Protein AF-A0A971S4M8-F1 (afdb_monomer)

Mean predicted aligned error: 5.5 Å

Sequence (59 aa):
MKKNYPHKDLVFLHIDYSPIHESYFVSFKDSNGKVYNFELYSRYLPVNVQFDPFNYIEG

Radius of gyration: 12.08 Å; Cα contacts (8 Å, |Δi|>4): 88; chains: 1; bounding box: 26×25×30 Å

Foldseek 3Di:
DDDPPPVQQWDWDDWDQDPVVCWIWTWTAGPVGDIDIWTWNDPDPPIDTPDDPVPPDDD

pLDDT: mean 84.61, std 12.61, range [41.0, 95.75]

Solvent-accessible surface area (backbone atoms only — not comparable to full-atom values): 3780 Å² total; per-residue (Å²): 135,86,72,82,67,74,90,51,62,66,41,83,73,54,75,47,78,39,83,90,73,67,28,32,39,38,35,28,31,31,86,89,65,54,76,48,63,30,35,20,67,41,94,54,86,83,65,45,78,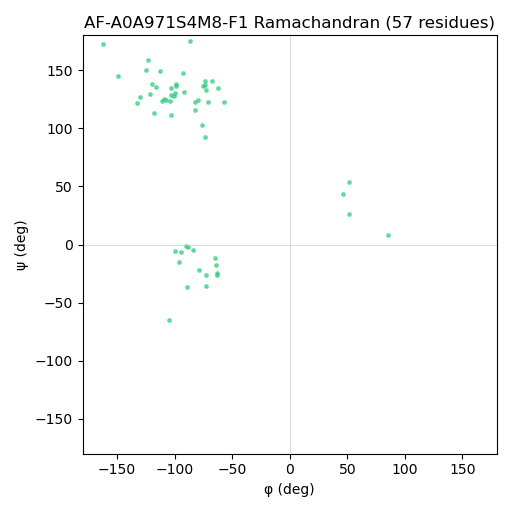74,39,57,79,82,73,64,74,82,127

Secondary structure (DSSP, 8-state):
-PPSSTTS-PEEEEEEEETTTTEEEEEEE-TT--EEEEEES-SSSSP-EEE-TTS----

Structure (mmCIF, N/CA/C/O backbone):
data_AF-A0A971S4M8-F1
#
_entry.id   AF-A0A971S4M8-F1
#
loop_
_atom_site.group_PDB
_atom_site.id
_atom_site.type_symbol
_atom_site.label_atom_id
_atom_site.label_alt_id
_atom_site.label_comp_id
_atom_site.label_asym_id
_atom_site.label_entity_id
_atom_site.label_seq_id
_atom_site.pdbx_PDB_ins_code
_atom_site.Cartn_x
_atom_site.Cartn_y
_atom_site.Cartn_z
_atom_site.occupancy
_atom_site.B_iso_or_equiv
_atom_site.auth_seq_id
_atom_site.auth_comp_id
_atom_site.auth_asym_id
_atom_site.auth_atom_id
_atom_site.pdbx_PDB_model_num
ATOM 1 N N . MET A 1 1 ? -10.972 -16.560 4.277 1.00 48.81 1 MET A N 1
ATOM 2 C CA . MET A 1 1 ? -9.794 -15.699 4.021 1.00 48.81 1 MET A CA 1
ATOM 3 C C . MET A 1 1 ? -9.426 -14.978 5.308 1.00 48.81 1 MET A C 1
ATOM 5 O O . MET A 1 1 ? -10.285 -14.313 5.872 1.00 48.81 1 MET A O 1
ATOM 9 N N . LYS A 1 2 ? -8.198 -15.149 5.806 1.00 58.94 2 LYS A N 1
ATOM 10 C CA . LYS A 1 2 ? -7.698 -14.434 6.990 1.00 58.94 2 LYS A CA 1
ATOM 11 C C . LYS A 1 2 ? -7.209 -13.056 6.528 1.00 58.94 2 LYS A C 1
ATOM 13 O O . LYS A 1 2 ? -6.401 -12.998 5.609 1.00 58.94 2 LYS A O 1
ATOM 18 N N . LYS A 1 3 ? -7.742 -11.967 7.092 1.00 68.19 3 LYS A N 1
ATOM 19 C CA . LYS A 1 3 ? -7.266 -10.607 6.788 1.00 68.19 3 LYS A CA 1
ATOM 20 C C . LYS A 1 3 ? -5.933 -10.370 7.500 1.00 68.19 3 LYS A C 1
ATOM 22 O O . LYS A 1 3 ? -5.811 -10.716 8.676 1.00 68.19 3 LYS A O 1
ATOM 27 N N . ASN A 1 4 ? -4.970 -9.773 6.805 1.00 74.19 4 ASN A N 1
ATOM 28 C CA . ASN A 1 4 ? -3.749 -9.270 7.433 1.00 74.19 4 ASN A CA 1
ATOM 29 C C . ASN A 1 4 ? -4.090 -7.996 8.226 1.00 74.19 4 ASN A C 1
ATOM 31 O O . ASN A 1 4 ? -4.919 -7.204 7.783 1.00 74.19 4 ASN A O 1
ATOM 35 N N . TYR A 1 5 ? -3.493 -7.837 9.411 1.00 82.81 5 TYR A N 1
ATOM 36 C CA . TYR A 1 5 ? -3.692 -6.688 10.313 1.00 82.81 5 TYR A CA 1
ATOM 37 C C . TYR A 1 5 ? -5.165 -6.343 10.635 1.00 82.81 5 TYR A C 1
ATOM 39 O O . TYR A 1 5 ? -5.580 -5.193 10.494 1.00 82.81 5 TYR A O 1
ATOM 47 N N . PRO A 1 6 ? -5.983 -7.301 11.119 1.00 83.50 6 PRO A N 1
ATOM 48 C CA . PRO A 1 6 ? -7.421 -7.086 11.313 1.00 83.50 6 PRO A CA 1
ATOM 49 C C . PRO A 1 6 ? -7.765 -6.021 12.367 1.00 83.50 6 PRO A C 1
ATOM 51 O O . PRO A 1 6 ? -8.884 -5.537 12.380 1.00 83.50 6 PRO A O 1
ATOM 54 N N . HIS A 1 7 ? -6.819 -5.659 13.234 1.00 85.00 7 HIS A N 1
ATOM 55 C CA . HIS A 1 7 ? -6.984 -4.669 14.303 1.00 85.00 7 HIS A CA 1
ATOM 56 C C . HIS A 1 7 ? -6.636 -3.231 13.873 1.00 85.00 7 HIS A C 1
ATOM 58 O O . HIS A 1 7 ? -6.672 -2.327 14.700 1.00 85.00 7 HIS A O 1
ATOM 64 N N . LYS A 1 8 ? -6.209 -3.019 12.620 1.00 83.94 8 LYS A N 1
ATOM 65 C CA . LYS A 1 8 ? -5.803 -1.698 12.108 1.00 83.94 8 LYS A CA 1
ATOM 66 C C . LYS A 1 8 ? -6.931 -0.950 11.389 1.00 83.94 8 LYS A C 1
ATOM 68 O O . LYS A 1 8 ? -6.713 0.189 10.993 1.00 83.94 8 LYS A O 1
ATOM 73 N N . ASP A 1 9 ? -8.087 -1.591 11.192 1.00 87.75 9 ASP A N 1
ATOM 74 C CA . ASP A 1 9 ? -9.262 -1.028 10.506 1.00 87.75 9 ASP A CA 1
ATOM 75 C C . ASP A 1 9 ? -8.918 -0.308 9.192 1.00 87.75 9 ASP A C 1
ATOM 77 O O . ASP A 1 9 ? -9.400 0.784 8.895 1.00 87.75 9 ASP A O 1
ATOM 81 N N . LEU A 1 10 ? -8.038 -0.931 8.404 1.00 90.75 10 LEU A N 1
ATOM 82 C CA . LEU A 1 10 ? -7.517 -0.350 7.173 1.00 90.75 10 LEU A CA 1
ATOM 83 C C . LEU A 1 10 ? -8.595 -0.300 6.090 1.00 90.75 10 LEU A C 1
ATOM 85 O O . LEU A 1 10 ? -9.134 -1.328 5.671 1.00 90.75 10 LEU A O 1
ATOM 89 N N . VAL A 1 11 ? -8.846 0.903 5.587 1.00 93.25 11 VAL A N 1
ATOM 90 C CA . VAL A 1 11 ? -9.720 1.169 4.446 1.00 93.25 11 VAL A CA 1
ATOM 91 C C . VAL A 1 11 ? -8.861 1.383 3.208 1.00 93.25 11 VAL A C 1
ATOM 93 O O . VAL A 1 11 ? -7.936 2.194 3.218 1.00 93.25 11 VAL A O 1
ATOM 96 N N . PHE A 1 12 ? -9.158 0.646 2.139 1.00 92.06 12 PHE A N 1
ATOM 97 C CA . PHE A 1 12 ? -8.493 0.813 0.848 1.00 92.06 12 PHE A CA 1
ATOM 98 C C . PHE A 1 12 ? -8.752 2.215 0.281 1.00 92.06 12 PHE A C 1
ATOM 100 O O . PHE A 1 12 ? -9.893 2.676 0.281 1.00 92.06 12 PHE A O 1
ATOM 107 N N . LEU A 1 13 ? -7.704 2.866 -0.228 1.00 94.62 13 LEU A N 1
ATOM 108 C CA . LEU A 1 13 ? -7.809 4.144 -0.930 1.00 94.62 13 LEU A CA 1
ATOM 109 C C . LEU A 1 13 ? -7.659 3.967 -2.444 1.00 94.62 13 LEU A C 1
ATOM 111 O O . LEU A 1 13 ? -8.594 4.244 -3.190 1.00 94.62 13 LEU A O 1
ATOM 115 N N . HIS A 1 14 ? -6.479 3.542 -2.898 1.00 93.38 14 HIS A N 1
ATOM 116 C CA . HIS A 1 14 ? -6.139 3.396 -4.314 1.00 93.38 14 HIS A CA 1
ATOM 117 C C . HIS A 1 14 ? -4.905 2.502 -4.499 1.00 93.38 14 HIS A C 1
ATOM 119 O O . HIS A 1 14 ? -4.240 2.114 -3.534 1.00 93.38 14 HIS A O 1
ATOM 125 N N . ILE A 1 15 ? -4.614 2.186 -5.761 1.00 93.19 15 ILE A N 1
ATOM 126 C CA . ILE A 1 15 ? -3.396 1.504 -6.194 1.00 93.19 15 ILE A CA 1
ATOM 127 C C . ILE A 1 15 ? -2.797 2.236 -7.395 1.00 93.19 15 ILE A C 1
ATOM 129 O O . ILE A 1 15 ? -3.432 2.316 -8.448 1.00 93.19 15 ILE A O 1
ATOM 133 N N . ASP A 1 16 ? -1.551 2.673 -7.258 1.00 93.69 16 ASP A N 1
ATOM 134 C CA . ASP A 1 16 ? -0.804 3.362 -8.309 1.00 93.69 16 ASP A CA 1
ATOM 135 C C . ASP A 1 16 ? 0.368 2.515 -8.797 1.00 93.69 16 ASP A C 1
ATOM 137 O O . ASP A 1 16 ? 0.938 1.726 -8.047 1.00 93.69 16 ASP A O 1
ATOM 141 N N . TYR A 1 17 ? 0.718 2.662 -10.072 1.00 91.75 17 TYR A N 1
ATOM 142 C CA . TYR A 1 17 ? 1.925 2.066 -10.639 1.00 91.75 17 TYR A CA 1
ATOM 143 C C . TYR A 1 17 ? 3.020 3.128 -10.705 1.00 91.75 17 TYR A C 1
ATOM 145 O O . TYR A 1 17 ? 2.780 4.216 -11.230 1.00 91.75 17 TYR A O 1
ATOM 153 N N . SER A 1 18 ? 4.214 2.811 -10.208 1.00 88.88 18 SER A N 1
ATOM 154 C CA . SER A 1 18 ? 5.393 3.662 -10.351 1.00 88.88 18 SER A CA 1
ATOM 155 C C . SER A 1 18 ? 6.320 3.092 -11.423 1.00 88.88 18 SER A C 1
ATOM 157 O O . SER A 1 18 ? 6.964 2.072 -11.180 1.00 88.88 18 SER A O 1
ATOM 159 N N . PRO A 1 19 ? 6.468 3.758 -12.582 1.00 88.56 19 PRO A N 1
ATOM 160 C CA . PRO A 1 19 ? 7.427 3.337 -13.600 1.00 88.56 19 PRO A 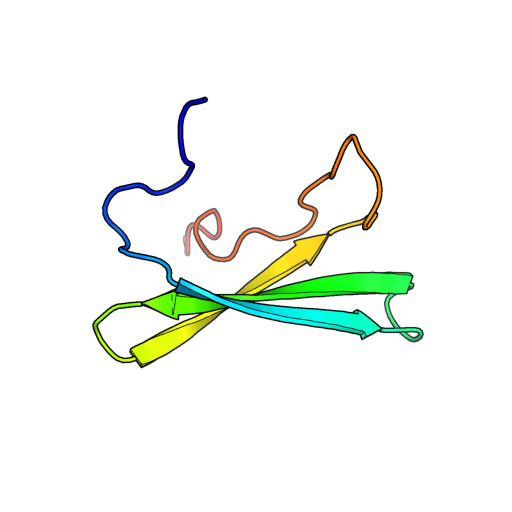CA 1
ATOM 161 C C . PRO A 1 19 ? 8.884 3.400 -13.129 1.00 88.56 19 PRO A C 1
ATOM 163 O O . PRO A 1 19 ? 9.713 2.670 -13.648 1.0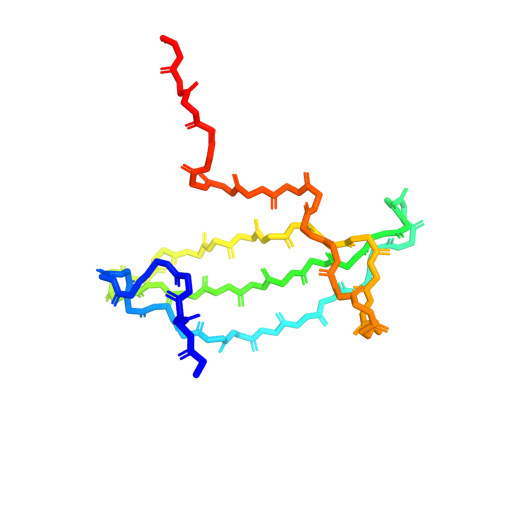0 88.56 19 PRO A O 1
ATOM 166 N N . ILE A 1 20 ? 9.199 4.265 -12.157 1.00 90.50 20 ILE A N 1
ATOM 167 C CA . ILE A 1 20 ? 10.566 4.442 -11.635 1.00 90.50 20 ILE A CA 1
ATOM 168 C C . ILE A 1 20 ? 10.985 3.246 -10.774 1.00 90.50 20 ILE A C 1
ATOM 170 O O . ILE A 1 20 ? 12.149 2.861 -10.779 1.00 90.50 20 ILE A O 1
ATOM 174 N N . HIS A 1 21 ? 10.038 2.675 -10.027 1.00 85.31 21 HIS A N 1
ATOM 175 C CA . HIS A 1 21 ? 10.286 1.529 -9.150 1.00 85.31 21 HIS A CA 1
ATOM 176 C C . HIS A 1 21 ? 9.858 0.199 -9.777 1.00 85.31 21 HIS A C 1
ATOM 178 O O . HIS A 1 21 ? 10.091 -0.840 -9.178 1.00 85.31 21 HIS A O 1
ATOM 184 N N . GLU A 1 22 ? 9.216 0.235 -10.951 1.00 88.75 22 GLU A N 1
ATOM 185 C CA . GLU A 1 22 ? 8.575 -0.920 -11.601 1.00 88.75 22 GLU A CA 1
ATOM 186 C C . GLU A 1 22 ? 7.609 -1.685 -10.670 1.00 88.75 22 GLU A C 1
ATOM 188 O O . GLU A 1 22 ? 7.312 -2.861 -10.872 1.00 88.75 22 GLU A O 1
ATOM 193 N N . SER A 1 23 ? 7.064 -0.979 -9.675 1.00 90.88 23 SER A N 1
ATOM 194 C CA . SER A 1 23 ? 6.261 -1.529 -8.581 1.00 90.88 23 SER A CA 1
ATOM 195 C C . SER A 1 23 ? 4.886 -0.877 -8.511 1.00 90.88 23 SER A C 1
ATOM 197 O O . SER A 1 23 ? 4.663 0.250 -8.969 1.00 90.88 23 SER A O 1
ATOM 199 N N . TYR A 1 24 ? 3.950 -1.577 -7.877 1.00 92.50 24 TYR A N 1
ATOM 200 C CA . TYR A 1 24 ? 2.653 -1.025 -7.507 1.00 92.50 24 TYR A CA 1
ATOM 201 C C . TYR A 1 24 ? 2.660 -0.593 -6.046 1.00 92.50 24 TYR A C 1
ATOM 203 O O . TYR A 1 24 ? 3.118 -1.332 -5.183 1.00 92.50 24 TYR A O 1
ATOM 211 N N . PHE A 1 25 ? 2.076 0.561 -5.754 1.00 93.81 25 PHE A N 1
ATOM 212 C CA . PHE A 1 25 ? 1.887 1.044 -4.393 1.00 93.81 25 PHE A CA 1
ATOM 213 C C . PHE A 1 25 ? 0.406 1.009 -4.048 1.00 93.81 25 PHE A C 1
ATOM 215 O O . PHE A 1 25 ? -0.414 1.587 -4.761 1.00 93.81 25 PHE A O 1
ATOM 222 N N . VAL A 1 26 ? 0.055 0.308 -2.970 1.00 93.88 26 VAL A N 1
ATOM 223 C CA . VAL A 1 26 ? -1.320 0.252 -2.463 1.00 93.88 26 VAL A CA 1
ATOM 224 C C . VAL A 1 26 ? -1.428 1.060 -1.190 1.00 93.88 26 VAL A C 1
ATOM 226 O O . VAL A 1 26 ? -0.727 0.794 -0.213 1.00 93.88 26 VAL A O 1
ATOM 229 N N . SER A 1 27 ? -2.359 2.003 -1.204 1.00 94.94 27 SER A N 1
ATOM 230 C CA . SER A 1 27 ? -2.571 2.956 -0.126 1.00 94.94 27 SER A CA 1
ATOM 231 C C . SER A 1 27 ? -3.791 2.557 0.700 1.00 94.94 27 SER A C 1
ATOM 233 O O . SER A 1 27 ? -4.887 2.360 0.165 1.00 94.94 27 SER A O 1
ATOM 235 N N . PHE A 1 28 ? -3.620 2.484 2.017 1.00 95.38 28 PHE A N 1
ATOM 236 C CA . PHE A 1 28 ? -4.694 2.258 2.985 1.00 95.38 28 PHE A CA 1
ATOM 237 C C . PHE A 1 28 ? -4.717 3.359 4.038 1.00 95.38 28 PHE A C 1
ATOM 239 O O . PHE A 1 28 ? -3.671 3.895 4.391 1.00 95.38 28 PHE A O 1
ATOM 246 N N . LYS A 1 29 ? -5.893 3.664 4.586 1.00 95.75 29 LYS A N 1
ATOM 247 C CA . LYS A 1 29 ? -6.076 4.632 5.673 1.00 95.75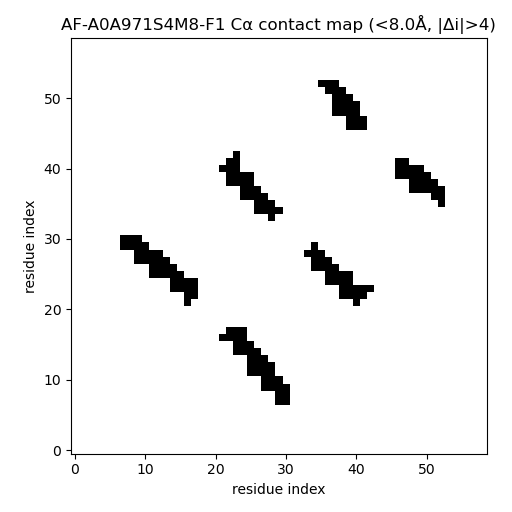 29 LYS A CA 1
ATOM 248 C C . LYS A 1 29 ? -6.614 3.940 6.921 1.00 95.75 29 LYS A C 1
ATOM 250 O O . LYS A 1 29 ? -7.537 3.138 6.800 1.00 95.75 29 LYS A O 1
ATOM 255 N N . ASP A 1 30 ? -6.061 4.247 8.091 1.00 93.62 30 ASP A N 1
ATOM 256 C CA . ASP A 1 30 ? -6.628 3.806 9.373 1.00 93.62 30 ASP A CA 1
ATOM 257 C C . ASP A 1 30 ? -7.706 4.767 9.903 1.00 93.62 30 ASP A C 1
ATOM 259 O O . ASP A 1 30 ? -7.966 5.838 9.344 1.00 93.62 30 ASP A O 1
ATOM 263 N N . SER A 1 31 ? -8.337 4.382 11.011 1.00 92.62 31 SER A N 1
ATOM 264 C CA . SER A 1 31 ? -9.374 5.165 11.693 1.00 92.62 31 SER A CA 1
ATOM 265 C C . SER A 1 31 ? -8.884 6.506 12.252 1.00 92.62 31 SER A C 1
ATOM 267 O O . SER A 1 31 ? -9.677 7.438 12.372 1.00 92.62 31 SER A O 1
ATOM 269 N N . ASN A 1 32 ? -7.583 6.644 12.528 1.00 92.88 32 ASN A N 1
ATOM 270 C CA . ASN A 1 32 ? -6.956 7.903 12.953 1.00 92.88 32 ASN A CA 1
ATOM 271 C C . ASN A 1 32 ? -6.593 8.801 11.761 1.00 92.88 32 ASN A C 1
ATOM 273 O O . ASN A 1 32 ? -6.126 9.927 11.924 1.00 92.88 32 ASN A O 1
ATOM 277 N N . GLY A 1 33 ? -6.798 8.296 10.549 1.00 92.88 33 GLY A N 1
ATOM 278 C CA . GLY A 1 33 ? -6.554 8.977 9.300 1.00 92.88 33 GLY A CA 1
ATOM 279 C C . GLY A 1 33 ? -5.124 8.890 8.778 1.00 92.88 33 GLY A C 1
ATOM 280 O O . GLY A 1 33 ? -4.830 9.540 7.772 1.00 92.88 33 GLY A O 1
ATOM 281 N N . LYS A 1 34 ? -4.260 8.076 9.395 1.00 94.31 34 LYS A N 1
ATOM 282 C CA . LYS A 1 34 ? -2.901 7.821 8.910 1.00 94.31 34 LYS A CA 1
ATOM 283 C C . LYS A 1 34 ? -2.946 6.918 7.679 1.00 94.31 34 LYS A C 1
ATOM 285 O O . LYS A 1 34 ? -3.702 5.948 7.639 1.00 94.31 34 LYS A O 1
ATOM 290 N N . VAL A 1 35 ? -2.129 7.252 6.681 1.00 95.00 35 VAL A N 1
ATOM 291 C CA . VAL A 1 35 ? -2.017 6.500 5.425 1.00 95.00 35 VAL A CA 1
ATOM 292 C C . VAL A 1 35 ? -0.800 5.577 5.477 1.00 95.00 35 VAL A C 1
ATOM 294 O O . VAL A 1 35 ? 0.276 5.986 5.913 1.00 95.00 35 VAL A O 1
ATOM 297 N N . TYR A 1 36 ? -0.981 4.340 5.022 1.00 93.62 36 TYR A N 1
ATOM 298 C CA . TYR A 1 36 ? 0.048 3.312 4.906 1.00 93.62 36 TYR A CA 1
ATOM 299 C C . TYR A 1 36 ? 0.152 2.873 3.455 1.00 93.62 36 TYR A C 1
ATOM 301 O O . TYR A 1 36 ? -0.857 2.517 2.844 1.00 93.62 36 TYR A O 1
ATOM 309 N N . ASN A 1 37 ? 1.377 2.872 2.938 1.00 93.62 37 ASN A N 1
ATOM 310 C CA . ASN A 1 37 ? 1.669 2.463 1.574 1.00 93.62 37 ASN A CA 1
ATOM 311 C C . ASN A 1 37 ? 2.410 1.131 1.608 1.00 93.62 37 ASN A C 1
ATOM 313 O O . ASN A 1 37 ? 3.438 1.004 2.271 1.00 93.62 37 ASN A O 1
ATOM 317 N N . PHE A 1 38 ? 1.872 0.157 0.889 1.00 92.56 38 PHE A N 1
ATOM 318 C CA . PHE A 1 38 ? 2.491 -1.141 0.668 1.00 92.56 38 PHE A CA 1
ATOM 319 C C . PHE A 1 38 ? 3.072 -1.160 -0.734 1.00 92.56 38 PHE A C 1
ATOM 321 O O . PHE A 1 38 ? 2.383 -0.769 -1.676 1.00 92.56 38 PHE A O 1
ATOM 328 N N . GLU A 1 39 ? 4.298 -1.645 -0.879 1.00 92.94 39 GLU A N 1
ATOM 329 C CA . GLU A 1 39 ? 4.881 -1.891 -2.196 1.00 92.94 39 GLU A CA 1
ATOM 330 C C . GLU A 1 39 ? 4.593 -3.329 -2.612 1.00 92.94 39 GLU A C 1
ATOM 332 O O . GLU A 1 39 ? 4.811 -4.270 -1.844 1.00 92.94 39 GLU A O 1
ATOM 337 N N . LEU A 1 40 ? 4.103 -3.500 -3.833 1.00 91.56 40 LEU A N 1
ATOM 338 C CA . LEU A 1 40 ? 3.821 -4.781 -4.450 1.00 91.56 40 LEU A CA 1
ATOM 339 C C . LEU A 1 40 ? 4.655 -4.939 -5.717 1.00 91.56 40 LEU A C 1
ATOM 341 O O . LEU A 1 40 ? 4.683 -4.045 -6.562 1.00 91.56 40 LEU A O 1
ATOM 345 N N . TYR A 1 41 ? 5.205 -6.135 -5.906 1.00 83.00 41 TYR A N 1
ATOM 346 C CA . TYR A 1 41 ? 5.935 -6.482 -7.127 1.00 83.00 41 TYR A CA 1
ATOM 347 C C . TYR A 1 41 ? 5.004 -6.673 -8.343 1.00 83.00 41 TYR A C 1
ATOM 349 O O . TYR A 1 41 ? 5.400 -6.502 -9.488 1.00 83.00 41 TYR A O 1
ATOM 357 N N . SER A 1 42 ? 3.737 -7.047 -8.119 1.00 76.75 42 SER A N 1
ATOM 358 C CA . SER A 1 42 ? 2.757 -7.289 -9.188 1.00 76.75 42 SER A CA 1
ATOM 359 C C . SER A 1 42 ? 1.335 -6.956 -8.741 1.00 76.75 42 SER A C 1
ATOM 361 O O . SER A 1 42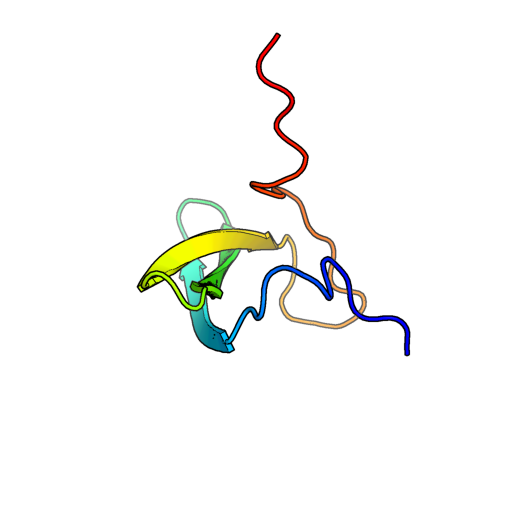 ? 0.956 -7.220 -7.599 1.00 76.75 42 SER A O 1
ATOM 363 N N . ARG A 1 43 ? 0.522 -6.433 -9.672 1.00 73.19 43 ARG A N 1
ATOM 364 C CA . ARG A 1 43 ? -0.933 -6.254 -9.506 1.00 73.19 43 ARG A CA 1
ATOM 365 C C . ARG A 1 43 ? -1.713 -7.561 -9.710 1.00 73.19 43 ARG A C 1
ATOM 367 O O . ARG A 1 43 ? -2.842 -7.675 -9.238 1.00 73.19 43 ARG A O 1
ATOM 374 N N . TYR A 1 44 ? -1.140 -8.533 -10.417 1.00 74.56 44 TYR A N 1
ATOM 375 C CA . TYR A 1 44 ? -1.800 -9.800 -10.734 1.00 74.56 44 TYR A CA 1
ATOM 376 C C . TYR A 1 44 ? -1.484 -10.871 -9.696 1.00 74.56 44 TYR A C 1
ATOM 378 O O . TYR A 1 44 ? -0.395 -10.898 -9.127 1.00 74.56 44 TYR A O 1
ATOM 386 N N . LEU A 1 45 ? -2.446 -11.767 -9.468 1.00 73.38 45 LEU A N 1
ATOM 387 C CA . LEU A 1 45 ? -2.270 -12.8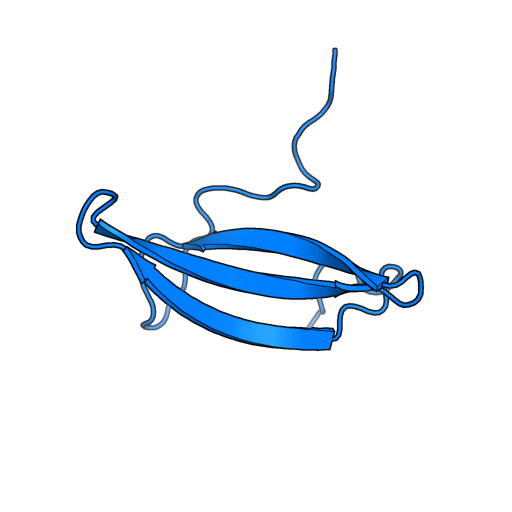81 -8.545 1.00 73.38 45 LEU A CA 1
ATOM 388 C C . LEU A 1 45 ? -1.223 -13.884 -9.073 1.00 73.38 45 LEU A C 1
ATOM 390 O O . LEU A 1 45 ? -1.248 -14.203 -10.263 1.00 73.3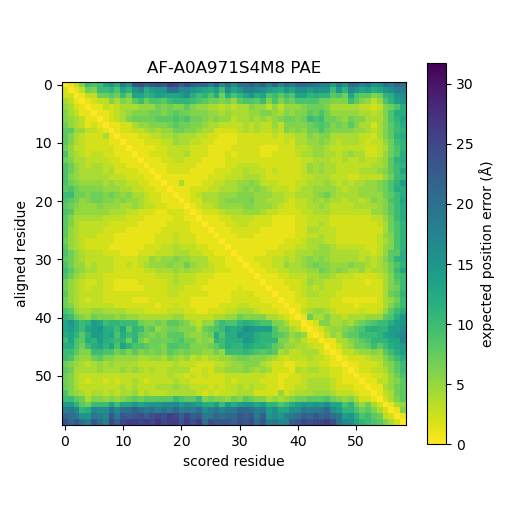8 45 LEU A O 1
ATOM 394 N N . PRO A 1 46 ? -0.367 -14.436 -8.193 1.00 75.19 46 PRO A N 1
ATOM 395 C CA . PRO A 1 46 ? -0.251 -14.097 -6.773 1.00 75.19 46 PRO A CA 1
ATOM 396 C C . PRO A 1 46 ? 0.417 -12.727 -6.559 1.00 75.19 46 PRO A C 1
ATOM 398 O O . PRO A 1 46 ? 1.459 -12.427 -7.136 1.00 75.19 46 PRO A O 1
ATOM 401 N N . VAL A 1 47 ? -0.189 -11.906 -5.696 1.00 79.75 47 VAL A N 1
ATOM 402 C CA . VAL A 1 47 ? 0.360 -10.601 -5.309 1.00 79.75 47 VAL A CA 1
ATOM 403 C C . VAL A 1 47 ? 1.454 -10.822 -4.267 1.00 79.75 47 VAL A C 1
ATOM 405 O O . VAL A 1 47 ? 1.190 -11.414 -3.220 1.00 79.75 47 VAL A O 1
ATOM 408 N N . ASN A 1 48 ? 2.659 -10.321 -4.538 1.00 85.75 48 ASN A N 1
ATOM 409 C CA . ASN A 1 48 ? 3.787 -10.355 -3.607 1.00 85.75 48 ASN A CA 1
ATOM 410 C C . ASN A 1 48 ? 3.991 -8.967 -2.994 1.00 85.75 48 ASN A C 1
ATOM 412 O O . ASN A 1 48 ? 4.180 -7.998 -3.732 1.00 85.75 48 ASN A O 1
ATOM 416 N N . VAL A 1 49 ? 3.955 -8.884 -1.660 1.00 87.75 49 VAL A N 1
ATOM 417 C CA . VAL A 1 49 ? 4.260 -7.658 -0.907 1.00 87.75 49 VAL A CA 1
ATOM 418 C C . VAL A 1 49 ? 5.776 -7.554 -0.763 1.00 87.75 49 VAL A C 1
ATOM 420 O O . VAL A 1 49 ? 6.395 -8.412 -0.139 1.00 87.75 49 VAL A O 1
ATOM 423 N N . GLN A 1 50 ? 6.361 -6.523 -1.362 1.00 87.50 50 GLN A N 1
ATOM 424 C CA . GLN A 1 50 ? 7.794 -6.240 -1.333 1.00 87.50 50 GLN A CA 1
ATOM 425 C C . GLN A 1 50 ? 8.171 -5.362 -0.138 1.00 87.50 50 GLN A C 1
ATOM 427 O O . GLN A 1 50 ? 9.198 -5.596 0.496 1.00 87.50 50 GLN A O 1
ATOM 432 N N . PHE A 1 51 ? 7.305 -4.411 0.216 1.00 89.31 51 PHE A N 1
ATOM 433 C CA . PHE A 1 51 ? 7.455 -3.588 1.409 1.00 89.31 51 PHE A CA 1
ATOM 434 C C . PHE A 1 51 ? 6.161 -3.572 2.216 1.00 89.31 51 PHE A C 1
ATOM 436 O O . PHE A 1 51 ? 5.088 -3.246 1.699 1.00 89.31 51 PHE A O 1
ATOM 443 N N . ASP A 1 52 ? 6.294 -3.896 3.501 1.00 91.00 52 ASP A N 1
ATOM 444 C CA . ASP A 1 52 ? 5.222 -3.836 4.484 1.00 91.00 52 ASP A CA 1
ATOM 445 C C . ASP A 1 52 ? 5.599 -2.830 5.586 1.00 91.00 52 ASP A C 1
ATOM 447 O O . ASP A 1 52 ? 6.525 -3.095 6.362 1.00 91.00 52 ASP A O 1
ATOM 451 N N . PRO A 1 53 ? 4.887 -1.693 5.696 1.00 88.38 53 PRO A N 1
ATOM 452 C CA . PRO A 1 53 ? 5.193 -0.658 6.679 1.00 88.38 53 PRO A CA 1
ATOM 453 C C . PRO A 1 53 ? 4.997 -1.115 8.133 1.00 88.38 53 PRO A C 1
ATOM 455 O O . PRO A 1 53 ? 5.404 -0.404 9.047 1.00 88.38 53 PRO A O 1
ATOM 458 N N . PHE A 1 54 ? 4.372 -2.270 8.376 1.00 88.19 54 PHE A N 1
ATOM 459 C CA . PHE A 1 54 ? 4.198 -2.837 9.713 1.00 88.19 54 PHE A CA 1
ATOM 460 C C . PHE A 1 54 ? 5.257 -3.871 10.086 1.00 88.19 54 PHE A C 1
ATOM 462 O O . PHE A 1 54 ? 5.383 -4.188 11.267 1.00 88.19 54 PHE A O 1
ATOM 469 N N . ASN A 1 55 ? 6.015 -4.386 9.116 1.00 84.56 55 ASN A N 1
ATOM 470 C CA . ASN A 1 55 ? 7.124 -5.305 9.381 1.00 84.56 55 ASN A CA 1
ATOM 471 C C . ASN A 1 55 ? 8.447 -4.570 9.629 1.00 84.56 55 ASN A C 1
ATOM 473 O O . ASN A 1 55 ? 9.454 -5.214 9.920 1.00 84.56 55 ASN A O 1
ATOM 477 N N . TYR A 1 56 ? 8.454 -3.237 9.538 1.00 67.88 56 TYR A N 1
ATOM 478 C CA . TYR A 1 56 ? 9.600 -2.433 9.934 1.00 67.88 56 TYR A CA 1
ATOM 479 C C . TYR A 1 56 ? 9.694 -2.408 11.465 1.00 67.88 56 TYR A C 1
ATOM 481 O O . TYR A 1 56 ? 9.047 -1.609 12.140 1.00 67.88 56 TYR A O 1
ATOM 489 N N . ILE A 1 57 ? 10.466 -3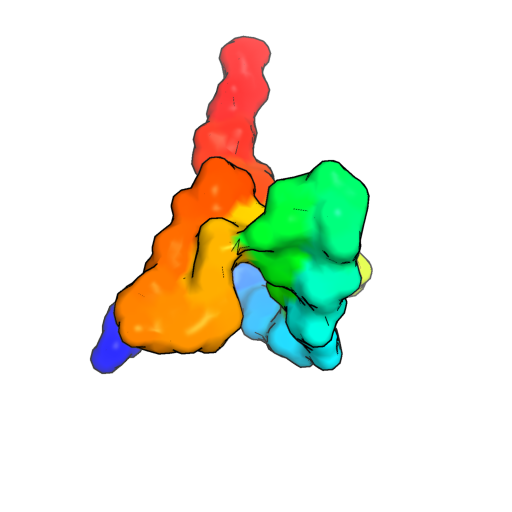.344 12.017 1.00 55.50 57 ILE A N 1
ATOM 490 C CA . ILE A 1 57 ? 10.912 -3.295 13.406 1.00 55.50 57 ILE A CA 1
ATOM 491 C C . ILE A 1 57 ? 12.028 -2.246 13.429 1.00 55.50 57 ILE A C 1
ATOM 493 O O . ILE A 1 57 ? 13.127 -2.510 12.944 1.00 55.50 57 I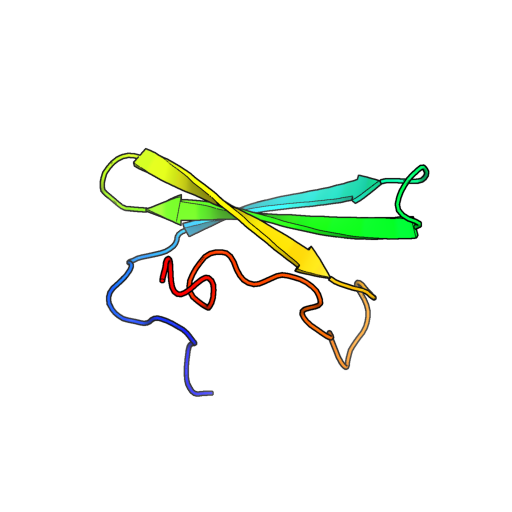LE A O 1
ATOM 497 N N . GLU A 1 58 ? 11.736 -1.039 13.918 1.00 48.59 58 GLU A N 1
ATOM 498 C CA . GLU A 1 58 ? 12.804 -0.145 14.374 1.00 48.59 58 GLU A CA 1
ATOM 499 C C . GLU A 1 58 ? 13.585 -0.896 15.460 1.00 48.59 58 GLU A C 1
ATOM 501 O O . GLU A 1 58 ? 12.988 -1.399 16.416 1.00 48.59 58 GLU A O 1
ATOM 506 N N . GLY A 1 59 ? 14.892 -1.060 15.242 1.00 41.00 59 GLY A N 1
ATOM 507 C CA . GLY A 1 59 ? 15.811 -1.581 16.254 1.00 41.00 59 GLY A CA 1
ATOM 508 C C . GLY A 1 59 ? 15.947 -0.635 17.437 1.00 41.00 59 GLY A C 1
ATOM 509 O O . GLY A 1 59 ? 15.814 0.592 17.226 1.00 41.00 59 GLY A O 1
#

Nearest PDB structures (foldseek):
  6fz6-assembly2_B  TM=6.671E-01  e=1.578E+00  Sphaerobacter thermophilus DSM 20745
  8jvz-assembly2_B  TM=6.335E-01  e=1.167E+00  synthetic construct
  8jvv-assembly1_A  TM=5.491E-01  e=2.010E+00  synthetic construct
  8jvt-assembly3_F-3  TM=5.445E-01  e=1.892E+00  synthetic construct